Protein AF-A0A2A5LUT6-F1 (afdb_monomer_lite)

Sequence (107 aa):
MGLVLKLAILIYCIRHVMNTGRPGQTAAIYAGSFLVVGLVLAAINGFSALVGASLGLTLVYDLLTGFIFFWLIDRYHGNSFAFYIIIILGIVASIGIKFLIVFGLQS

Structure (mmCIF, N/CA/C/O backbone):
data_AF-A0A2A5LUT6-F1
#
_entry.id   AF-A0A2A5LUT6-F1
#
loop_
_atom_site.group_PDB
_atom_site.id
_atom_site.type_symbol
_atom_site.label_atom_id
_atom_site.label_alt_id
_atom_site.label_comp_id
_atom_site.label_asym_id
_atom_site.label_entity_id
_atom_site.label_seq_id
_atom_site.pdbx_PDB_ins_code
_atom_site.Cartn_x
_atom_site.Cartn_y
_atom_site.Cartn_z
_atom_site.occupancy
_atom_site.B_iso_or_equiv
_atom_site.auth_seq_id
_atom_site.auth_comp_id
_atom_site.auth_asym_id
_atom_site.auth_atom_id
_atom_site.pdbx_PDB_model_num
ATOM 1 N N . MET A 1 1 ? 5.659 16.246 -6.408 1.00 47.12 1 MET A N 1
ATOM 2 C CA . MET A 1 1 ? 4.299 15.848 -6.848 1.00 47.12 1 MET A CA 1
ATOM 3 C C . MET A 1 1 ? 3.804 14.523 -6.263 1.00 47.12 1 MET A C 1
ATOM 5 O O . MET A 1 1 ? 2.637 14.458 -5.908 1.00 47.12 1 MET A O 1
ATOM 9 N N . GLY A 1 2 ? 4.643 13.493 -6.082 1.00 59.84 2 GLY A N 1
ATOM 10 C CA . GLY A 1 2 ? 4.164 12.172 -5.635 1.00 59.84 2 GLY A CA 1
ATOM 11 C C . GLY A 1 2 ? 3.452 12.120 -4.272 1.00 59.84 2 GLY A C 1
ATOM 12 O O . GLY A 1 2 ? 2.505 11.364 -4.121 1.00 59.84 2 GLY A O 1
ATOM 13 N N . LEU A 1 3 ? 3.852 12.924 -3.280 1.00 64.25 3 LEU A N 1
ATOM 14 C CA . LEU A 1 3 ? 3.356 12.781 -1.898 1.00 64.25 3 LEU A CA 1
ATOM 15 C C . LEU A 1 3 ? 1.876 13.173 -1.731 1.00 64.25 3 LEU A C 1
ATOM 17 O O . LEU A 1 3 ? 1.145 12.506 -1.006 1.00 64.25 3 LEU A O 1
ATOM 21 N N . VAL A 1 4 ? 1.429 14.201 -2.460 1.00 75.25 4 VAL A N 1
ATOM 22 C CA . VAL A 1 4 ? 0.028 14.660 -2.455 1.00 75.25 4 VAL A CA 1
ATOM 23 C C . VAL A 1 4 ? -0.885 13.614 -3.095 1.00 75.25 4 VAL A C 1
ATOM 25 O O . VAL A 1 4 ? -1.921 13.280 -2.531 1.00 75.25 4 VAL A O 1
ATOM 28 N N . LEU A 1 5 ? -0.470 13.034 -4.228 1.00 78.69 5 LEU A N 1
ATOM 29 C CA . LEU A 1 5 ? -1.222 11.970 -4.895 1.00 78.69 5 LEU A CA 1
ATOM 30 C C . LEU A 1 5 ? -1.318 10.713 -4.017 1.00 78.69 5 LEU A C 1
ATOM 32 O O . LEU A 1 5 ? -2.397 10.143 -3.885 1.00 78.69 5 LEU A O 1
ATOM 36 N N . LYS A 1 6 ? -0.216 10.323 -3.354 1.00 74.62 6 LYS A N 1
ATOM 37 C CA . LYS A 1 6 ? -0.213 9.199 -2.402 1.00 74.62 6 LYS A CA 1
ATOM 38 C C . LYS A 1 6 ? -1.203 9.415 -1.257 1.00 74.62 6 LYS A C 1
ATOM 40 O O . LYS A 1 6 ? -1.951 8.501 -0.925 1.00 74.62 6 LYS A O 1
ATOM 45 N N . LEU A 1 7 ? -1.225 10.618 -0.681 1.00 78.25 7 LEU A N 1
ATOM 46 C CA . LEU A 1 7 ? -2.171 10.981 0.375 1.00 78.25 7 LEU A CA 1
ATOM 47 C C . LEU A 1 7 ? -3.618 10.961 -0.121 1.00 78.25 7 LEU A C 1
ATOM 49 O O . LEU A 1 7 ? -4.475 10.410 0.561 1.00 78.25 7 LEU A O 1
ATOM 53 N N . ALA A 1 8 ? -3.894 11.502 -1.308 1.00 83.81 8 ALA A N 1
ATOM 54 C CA . ALA A 1 8 ? -5.239 11.508 -1.879 1.00 83.81 8 ALA A CA 1
ATOM 55 C C . ALA A 1 8 ? -5.775 10.083 -2.104 1.00 83.81 8 ALA A C 1
ATOM 57 O O . ALA A 1 8 ? -6.898 9.781 -1.700 1.00 83.81 8 ALA A O 1
ATOM 58 N N . ILE A 1 9 ? -4.952 9.193 -2.675 1.00 85.69 9 ILE A N 1
ATOM 59 C CA . ILE A 1 9 ? -5.294 7.775 -2.871 1.00 85.69 9 ILE A CA 1
ATOM 60 C C . ILE A 1 9 ? -5.534 7.096 -1.520 1.00 85.69 9 ILE A C 1
ATOM 62 O O . ILE A 1 9 ? -6.522 6.383 -1.358 1.00 85.69 9 ILE A O 1
ATOM 66 N N . LEU A 1 10 ? -4.668 7.341 -0.534 1.00 84.19 10 LEU A N 1
ATOM 67 C CA . LEU A 1 10 ? -4.796 6.756 0.798 1.00 84.19 10 LEU A CA 1
ATOM 68 C C . LEU A 1 10 ? -6.091 7.200 1.494 1.00 84.19 10 LEU A C 1
ATOM 70 O O . LEU A 1 10 ? -6.840 6.353 1.970 1.00 84.19 10 LEU A O 1
ATOM 74 N N . ILE A 1 11 ? -6.389 8.503 1.512 1.00 85.62 11 ILE A N 1
ATOM 75 C CA . ILE A 1 11 ? -7.612 9.053 2.119 1.00 85.62 11 ILE A CA 1
ATOM 76 C C . ILE A 1 11 ? -8.854 8.484 1.429 1.00 85.62 11 ILE A C 1
ATOM 78 O O . ILE A 1 11 ? -9.806 8.083 2.101 1.00 85.62 11 ILE A O 1
ATOM 82 N N . TYR A 1 12 ? -8.837 8.406 0.096 1.00 89.44 12 TYR A N 1
ATOM 83 C CA . TYR A 1 12 ? -9.912 7.781 -0.668 1.00 89.44 12 TYR A CA 1
ATOM 84 C C . TYR A 1 12 ? -10.112 6.316 -0.261 1.00 89.44 12 TYR A C 1
ATOM 86 O O . TYR A 1 12 ? -11.238 5.915 0.022 1.00 89.44 12 TYR A O 1
ATOM 94 N N . CYS A 1 13 ? -9.033 5.535 -0.168 1.00 88.12 13 CYS A N 1
ATOM 95 C CA . CYS A 1 13 ? -9.091 4.123 0.204 1.00 88.12 13 CYS A CA 1
ATOM 96 C C . CYS A 1 13 ? -9.596 3.922 1.639 1.00 88.12 13 CYS A C 1
ATOM 98 O O . CYS A 1 13 ? -10.441 3.063 1.870 1.00 88.12 13 CYS A O 1
ATOM 100 N N . ILE A 1 14 ? -9.158 4.753 2.589 1.00 86.06 14 ILE A N 1
ATOM 101 C CA . ILE A 1 14 ? -9.658 4.725 3.972 1.00 86.06 14 ILE A CA 1
ATOM 102 C C . ILE A 1 14 ? -11.168 4.982 3.991 1.00 86.06 14 ILE A C 1
ATOM 104 O O . ILE A 1 14 ? -11.928 4.218 4.580 1.00 86.06 14 ILE A O 1
ATOM 108 N N . ARG A 1 15 ? -11.632 6.020 3.288 1.00 88.75 15 ARG A N 1
ATOM 109 C CA . ARG A 1 15 ? -13.067 6.315 3.199 1.00 88.75 15 ARG A CA 1
ATOM 110 C C . ARG A 1 15 ? -13.838 5.185 2.515 1.00 88.75 15 ARG A C 1
ATOM 112 O O . ARG A 1 15 ? -14.947 4.859 2.926 1.00 88.75 15 ARG A O 1
ATOM 119 N N . HIS A 1 16 ? -13.258 4.588 1.478 1.00 89.50 16 HIS A N 1
ATOM 120 C CA . HIS A 1 16 ? -13.869 3.488 0.746 1.00 89.50 16 HIS A CA 1
ATOM 121 C C . HIS A 1 16 ? -14.033 2.242 1.624 1.00 89.50 16 HIS A C 1
ATOM 123 O O . HIS A 1 16 ? -15.132 1.688 1.659 1.00 89.50 16 HIS A O 1
ATOM 129 N N . VAL A 1 17 ? -13.003 1.835 2.379 1.00 90.19 17 VAL A N 1
ATOM 130 C CA . VAL A 1 17 ? -13.110 0.675 3.278 1.00 90.19 17 VAL A CA 1
ATOM 131 C C . VAL A 1 17 ? -14.101 0.937 4.407 1.00 90.19 17 VAL A C 1
ATOM 133 O O . VAL A 1 17 ? -14.941 0.084 4.665 1.00 90.19 17 VAL A O 1
ATOM 136 N N . MET A 1 18 ? -14.104 2.140 4.991 1.00 86.56 18 MET A N 1
ATOM 137 C CA . MET A 1 18 ? -15.056 2.503 6.048 1.00 86.56 18 MET A CA 1
ATOM 138 C C . MET A 1 18 ? -16.516 2.469 5.576 1.00 86.56 18 MET A C 1
ATOM 140 O O . MET A 1 18 ? -17.404 2.153 6.359 1.00 86.56 18 MET A O 1
ATOM 144 N N . ASN A 1 19 ? -16.771 2.779 4.303 1.00 89.50 19 ASN A N 1
ATOM 145 C CA . ASN A 1 19 ? -18.126 2.788 3.750 1.00 89.50 19 ASN A CA 1
ATOM 146 C C . ASN A 1 19 ? -18.582 1.421 3.223 1.00 89.50 19 ASN A C 1
ATOM 148 O O . ASN A 1 19 ? -19.781 1.163 3.167 1.00 89.50 19 ASN A O 1
ATOM 152 N N . THR A 1 20 ? -17.657 0.577 2.761 1.00 88.81 20 THR A N 1
ATOM 153 C CA . THR A 1 20 ? -17.997 -0.678 2.065 1.00 88.81 20 THR A CA 1
ATOM 154 C C . THR A 1 20 ? -17.729 -1.933 2.884 1.00 88.81 20 THR A C 1
ATOM 156 O O . THR A 1 20 ? -18.297 -2.975 2.562 1.00 88.81 20 THR A O 1
ATOM 159 N N . GLY A 1 21 ? -16.865 -1.870 3.902 1.00 85.25 21 GLY A N 1
ATOM 160 C CA . GLY A 1 21 ? -16.438 -3.032 4.686 1.00 85.25 21 GLY A CA 1
ATOM 161 C C . GLY A 1 21 ? -15.670 -4.074 3.867 1.00 85.25 21 GLY A C 1
ATOM 162 O O . GLY A 1 21 ? -15.690 -5.263 4.176 1.00 85.25 21 GLY A O 1
ATOM 163 N N . ARG A 1 22 ? -15.062 -3.668 2.741 1.00 89.38 22 ARG A N 1
ATOM 164 C CA . ARG A 1 22 ? -14.390 -4.576 1.795 1.00 89.38 22 ARG A CA 1
ATOM 165 C C . ARG A 1 22 ? -12.893 -4.270 1.708 1.00 89.38 22 ARG A C 1
ATOM 167 O O . ARG A 1 22 ? -12.440 -3.661 0.730 1.00 89.38 22 ARG A O 1
ATOM 174 N N . PRO A 1 23 ? -12.089 -4.721 2.689 1.00 86.69 23 PRO A N 1
ATOM 175 C CA . PRO A 1 23 ? -10.655 -4.430 2.726 1.00 86.69 23 PRO A CA 1
ATOM 176 C C . PRO A 1 23 ? -9.904 -5.016 1.521 1.00 86.69 23 PRO A C 1
ATOM 178 O O . PRO A 1 23 ? -9.010 -4.366 0.988 1.00 86.69 23 PRO A O 1
ATOM 181 N N . GLY A 1 24 ? -10.325 -6.183 1.015 1.00 85.50 24 GLY A N 1
ATOM 182 C CA . GLY A 1 24 ? -9.753 -6.804 -0.188 1.00 85.50 24 GLY A CA 1
ATOM 183 C C . GLY A 1 24 ? -9.899 -5.959 -1.454 1.00 85.50 24 GLY A C 1
ATOM 184 O O . GLY A 1 24 ? -8.924 -5.733 -2.167 1.00 85.50 24 GLY A O 1
ATOM 185 N N . GLN A 1 25 ? -11.103 -5.440 -1.709 1.00 89.31 25 GLN A N 1
ATOM 186 C CA . GLN A 1 25 ? -11.351 -4.571 -2.866 1.00 89.31 25 GLN A CA 1
ATOM 187 C C . GLN A 1 25 ? -10.591 -3.250 -2.728 1.00 89.31 25 GLN A C 1
ATOM 189 O O . GLN A 1 25 ? -9.978 -2.785 -3.684 1.00 89.31 25 GLN A O 1
ATOM 194 N N . THR A 1 26 ? -10.556 -2.693 -1.517 1.00 90.69 26 THR A N 1
ATOM 195 C CA . THR A 1 26 ? -9.820 -1.458 -1.224 1.00 90.69 26 THR A CA 1
ATOM 196 C C . THR A 1 26 ? -8.316 -1.618 -1.465 1.00 90.69 26 THR A C 1
ATOM 198 O O . THR A 1 26 ? -7.698 -0.758 -2.087 1.00 90.69 26 THR A O 1
ATOM 201 N N . ALA A 1 27 ? -7.728 -2.736 -1.036 1.00 88.44 27 ALA A N 1
ATOM 202 C CA . ALA A 1 27 ? -6.316 -3.037 -1.258 1.00 88.44 27 ALA A CA 1
ATOM 203 C C . ALA A 1 27 ? -5.974 -3.169 -2.747 1.00 88.44 27 ALA A C 1
ATOM 205 O O . ALA A 1 27 ? -4.955 -2.643 -3.191 1.00 88.44 27 ALA A O 1
ATOM 206 N N . ALA A 1 28 ? -6.847 -3.807 -3.531 1.00 88.38 28 ALA A N 1
ATOM 207 C CA . ALA A 1 28 ? -6.682 -3.900 -4.979 1.00 88.38 28 ALA A CA 1
ATOM 208 C C . ALA A 1 28 ? -6.758 -2.526 -5.663 1.00 88.38 28 ALA A C 1
ATOM 210 O O . ALA A 1 28 ? -5.950 -2.239 -6.543 1.00 88.38 28 ALA A O 1
ATOM 211 N N . ILE A 1 29 ? -7.678 -1.654 -5.231 1.00 90.38 29 ILE A N 1
ATOM 212 C CA . ILE A 1 29 ? -7.770 -0.273 -5.731 1.00 90.38 29 ILE A CA 1
ATOM 213 C C . ILE A 1 29 ? -6.501 0.510 -5.380 1.00 90.38 29 ILE A C 1
ATOM 215 O O . ILE A 1 29 ? -5.949 1.206 -6.235 1.00 90.38 29 ILE A O 1
ATOM 219 N N . TYR A 1 30 ? -6.014 0.374 -4.146 1.00 88.50 30 TYR A N 1
ATOM 220 C CA . TYR A 1 30 ? -4.789 1.020 -3.682 1.00 88.50 30 TYR A CA 1
ATOM 221 C C . TYR A 1 30 ? -3.584 0.583 -4.523 1.00 88.50 30 TYR A C 1
ATOM 223 O O . TYR A 1 30 ? -2.975 1.413 -5.197 1.00 88.50 30 TYR A O 1
ATOM 231 N N . ALA A 1 31 ? -3.296 -0.719 -4.564 1.00 87.44 31 ALA A N 1
ATOM 232 C CA . ALA A 1 31 ? -2.163 -1.280 -5.296 1.00 87.44 31 ALA A CA 1
ATOM 233 C C . ALA A 1 31 ? -2.263 -1.018 -6.810 1.00 87.44 31 ALA A C 1
ATOM 235 O O . ALA A 1 31 ? -1.280 -0.648 -7.450 1.00 87.44 31 ALA A O 1
ATOM 236 N N . GLY A 1 32 ? -3.469 -1.111 -7.381 1.00 87.81 32 GLY A N 1
ATOM 237 C CA . GLY A 1 32 ? -3.729 -0.782 -8.782 1.00 87.81 32 GLY A CA 1
ATOM 238 C C . GLY A 1 32 ? -3.453 0.687 -9.111 1.00 87.81 32 GLY A C 1
ATOM 239 O O . GLY A 1 32 ? -2.846 0.982 -10.137 1.00 87.81 32 GLY A O 1
ATOM 240 N N . SER A 1 33 ? -3.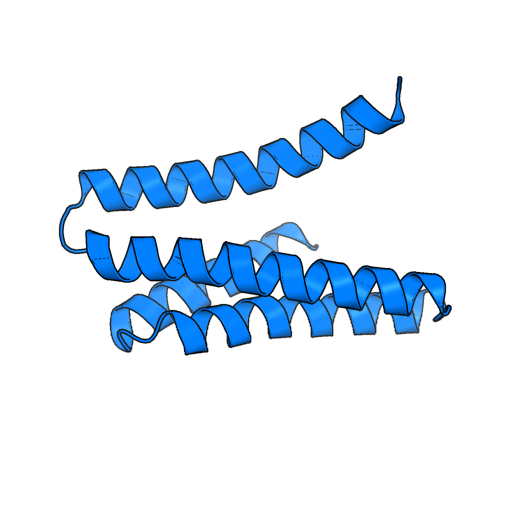812 1.614 -8.218 1.00 87.38 33 SER A N 1
ATOM 241 C CA . SER A 1 33 ? -3.511 3.041 -8.398 1.00 87.38 33 SER A CA 1
ATOM 242 C C . SER A 1 33 ? -2.001 3.299 -8.423 1.00 87.38 33 SER A C 1
ATOM 244 O O . SER A 1 33 ? -1.517 4.075 -9.249 1.00 87.38 33 SER A O 1
ATOM 246 N N . PHE A 1 34 ? -1.236 2.615 -7.566 1.00 85.38 34 PHE A N 1
ATOM 247 C CA . PHE A 1 34 ? 0.227 2.701 -7.556 1.00 85.38 34 PHE A CA 1
ATOM 248 C C . PHE A 1 34 ? 0.869 2.082 -8.793 1.00 85.38 34 PHE A C 1
ATOM 250 O O . PHE A 1 34 ? 1.782 2.683 -9.362 1.00 85.38 34 PHE A O 1
ATOM 257 N N . LEU A 1 35 ? 0.356 0.941 -9.253 1.00 87.62 35 LEU A N 1
ATOM 258 C CA . LEU A 1 35 ? 0.808 0.303 -10.485 1.00 87.62 35 LEU A CA 1
ATOM 259 C C . LEU A 1 35 ? 0.602 1.217 -11.696 1.00 87.62 35 LEU A C 1
ATOM 261 O O . LEU A 1 35 ? 1.524 1.380 -12.489 1.00 87.62 35 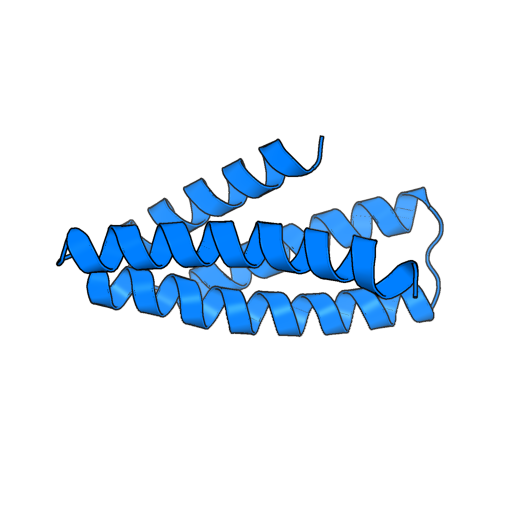LEU A O 1
ATOM 265 N N . VAL A 1 36 ? -0.572 1.846 -11.825 1.00 88.62 36 VAL A N 1
ATOM 266 C CA . VAL A 1 36 ? -0.859 2.785 -12.923 1.00 88.62 36 VAL A CA 1
ATOM 267 C C . VAL A 1 36 ? 0.122 3.955 -12.900 1.00 88.62 36 VAL A C 1
ATOM 269 O O . VAL A 1 36 ? 0.704 4.286 -13.931 1.00 88.62 36 VAL A O 1
ATOM 272 N N . VAL A 1 37 ? 0.370 4.546 -11.728 1.00 86.25 37 VAL A N 1
ATOM 273 C CA . VAL A 1 37 ? 1.365 5.620 -11.582 1.00 86.25 37 VAL A CA 1
ATOM 274 C C . VAL A 1 37 ? 2.761 5.130 -11.987 1.00 86.25 37 VAL A C 1
ATOM 276 O O . VAL A 1 37 ? 3.450 5.812 -12.744 1.00 86.25 37 VAL A O 1
ATOM 279 N N . GLY A 1 38 ? 3.163 3.938 -11.539 1.00 82.69 38 GLY A N 1
ATOM 280 C CA . GLY A 1 38 ? 4.443 3.322 -11.889 1.00 82.69 38 GLY A CA 1
ATOM 281 C C . GLY A 1 38 ? 4.597 3.044 -13.387 1.00 82.69 38 GLY A C 1
ATOM 282 O O . GLY A 1 38 ? 5.652 3.323 -13.951 1.00 82.69 38 GLY A O 1
ATOM 283 N N . LEU A 1 39 ? 3.537 2.579 -14.052 1.00 86.06 39 LEU A N 1
ATOM 284 C CA . LEU A 1 39 ? 3.509 2.348 -15.498 1.00 86.06 39 LEU A CA 1
ATOM 285 C C . LEU A 1 39 ? 3.620 3.649 -16.293 1.00 86.06 39 LEU A C 1
ATOM 287 O O . LEU A 1 39 ? 4.383 3.701 -17.253 1.00 86.06 39 LEU A O 1
ATOM 291 N N . VAL A 1 40 ? 2.917 4.710 -15.884 1.00 87.38 40 VAL A N 1
ATOM 292 C CA . VAL A 1 40 ? 3.029 6.033 -16.524 1.00 87.38 40 VAL A CA 1
ATOM 293 C C . VAL A 1 40 ? 4.460 6.561 -16.408 1.00 87.38 40 VAL A C 1
ATOM 295 O O . VAL A 1 40 ? 5.037 7.015 -17.393 1.00 87.38 40 VAL A O 1
ATOM 298 N N . LEU A 1 41 ? 5.072 6.446 -15.226 1.00 83.06 41 LEU A N 1
ATOM 299 C CA . LEU A 1 41 ? 6.473 6.816 -15.010 1.00 83.06 41 LEU A CA 1
ATOM 300 C C . LEU A 1 41 ? 7.442 5.970 -15.849 1.00 83.06 41 LEU A C 1
ATOM 302 O O . LEU A 1 41 ? 8.395 6.518 -16.402 1.00 83.06 41 LEU A O 1
ATOM 306 N N . ALA A 1 42 ? 7.206 4.665 -15.971 1.00 83.19 42 ALA A N 1
ATOM 307 C CA . ALA A 1 42 ? 8.023 3.780 -16.796 1.00 83.19 42 ALA A CA 1
ATOM 308 C C . ALA A 1 42 ? 7.882 4.087 -18.296 1.00 83.19 42 ALA A C 1
ATOM 310 O O . ALA A 1 42 ? 8.871 4.056 -19.022 1.00 83.19 42 ALA A O 1
ATOM 311 N N . ALA A 1 43 ? 6.682 4.443 -18.761 1.00 85.56 43 ALA A N 1
ATOM 312 C CA . ALA A 1 43 ? 6.447 4.843 -20.147 1.00 85.56 43 ALA A CA 1
ATOM 313 C C . ALA A 1 43 ? 7.194 6.138 -20.508 1.00 85.56 43 ALA A C 1
ATOM 315 O O . ALA A 1 43 ? 7.732 6.245 -21.606 1.00 85.56 43 ALA A O 1
ATOM 316 N N . ILE A 1 44 ? 7.273 7.094 -19.575 1.00 86.81 44 ILE A N 1
ATOM 317 C CA . ILE A 1 44 ? 7.998 8.360 -19.770 1.00 86.81 44 ILE A CA 1
ATOM 318 C C . ILE A 1 44 ? 9.520 8.144 -19.785 1.00 86.81 44 ILE A C 1
ATOM 320 O O . ILE A 1 44 ? 10.215 8.757 -20.588 1.00 86.81 44 ILE A O 1
ATOM 324 N N . ASN A 1 45 ? 10.045 7.286 -18.903 1.00 81.25 45 ASN A N 1
ATOM 325 C CA . ASN A 1 45 ? 11.493 7.108 -18.714 1.00 81.25 45 ASN A CA 1
ATOM 326 C C . ASN A 1 45 ? 12.108 5.962 -19.539 1.00 81.25 45 ASN A C 1
ATOM 328 O O . ASN A 1 45 ? 13.318 5.753 -19.484 1.00 81.25 45 ASN A O 1
ATOM 332 N N . GLY A 1 46 ? 11.293 5.230 -20.300 1.00 77.88 46 GLY A N 1
ATOM 333 C CA . GLY A 1 46 ? 11.710 4.054 -21.055 1.00 77.88 46 GLY A CA 1
ATOM 334 C C . GLY A 1 46 ? 11.459 2.759 -20.283 1.00 77.88 46 GLY A C 1
ATOM 335 O O . GLY A 1 46 ? 11.918 2.565 -19.156 1.00 77.88 46 GLY A O 1
ATOM 336 N N . PHE A 1 47 ? 10.718 1.847 -20.912 1.00 81.69 47 PHE A N 1
ATOM 337 C CA . PHE A 1 47 ? 10.363 0.567 -20.314 1.00 81.69 47 PHE A CA 1
ATOM 338 C C . PHE A 1 47 ? 11.487 -0.455 -20.522 1.00 81.69 47 PHE A C 1
ATOM 340 O O . PHE A 1 47 ? 11.951 -0.661 -21.642 1.00 81.69 47 PHE A O 1
ATOM 347 N N . SER A 1 48 ? 11.898 -1.134 -19.452 1.00 82.62 48 SER A N 1
ATOM 348 C CA . SER A 1 48 ? 12.828 -2.266 -19.515 1.00 82.62 48 SER A CA 1
ATOM 349 C C . SER A 1 48 ? 12.241 -3.479 -18.800 1.00 82.62 48 SER A C 1
ATOM 351 O O . SER A 1 48 ? 11.383 -3.342 -17.926 1.00 82.62 48 SER A O 1
ATOM 353 N N . ALA A 1 49 ? 12.724 -4.680 -19.134 1.00 80.56 49 ALA A N 1
ATOM 354 C CA . ALA A 1 49 ? 12.299 -5.910 -18.461 1.00 80.56 49 ALA A CA 1
ATOM 355 C C . ALA A 1 49 ? 12.526 -5.848 -16.936 1.00 80.56 49 ALA A C 1
ATOM 357 O O . ALA A 1 49 ? 11.701 -6.332 -16.163 1.00 80.56 49 ALA A O 1
ATOM 358 N N . LEU A 1 50 ? 13.601 -5.179 -16.504 1.00 79.75 50 LEU A N 1
ATOM 359 C CA . LEU A 1 50 ? 13.918 -4.967 -15.092 1.00 79.75 50 LEU A CA 1
ATOM 360 C C . LEU A 1 50 ? 12.905 -4.032 -14.407 1.00 79.75 50 LEU A C 1
ATOM 362 O O . LEU A 1 50 ? 12.491 -4.293 -13.280 1.00 79.75 50 LEU A O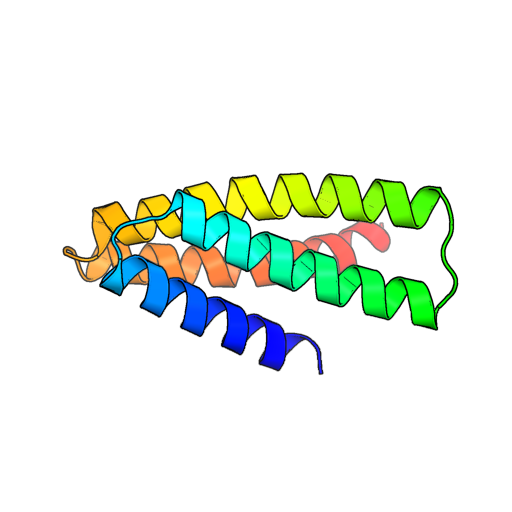 1
ATOM 366 N N . VAL A 1 51 ? 12.469 -2.972 -15.099 1.00 80.38 51 VAL A N 1
ATOM 367 C CA . VAL A 1 51 ? 11.427 -2.050 -14.612 1.00 80.38 51 VAL A CA 1
ATOM 368 C C . VAL A 1 51 ? 10.068 -2.751 -14.542 1.00 80.38 51 VAL A C 1
ATOM 370 O O . VAL A 1 51 ? 9.334 -2.575 -13.577 1.00 80.38 51 VAL A O 1
ATOM 373 N N . GLY A 1 52 ? 9.739 -3.605 -15.514 1.00 78.06 52 GLY A N 1
ATOM 374 C CA . GLY A 1 52 ? 8.524 -4.423 -15.460 1.00 78.06 52 GLY A CA 1
ATOM 375 C C . GLY A 1 52 ? 8.510 -5.387 -14.268 1.00 78.06 52 GLY A C 1
ATOM 376 O O . GLY A 1 52 ? 7.517 -5.466 -13.544 1.00 78.06 52 GLY A O 1
ATOM 377 N N . ALA A 1 53 ? 9.627 -6.078 -14.017 1.00 79.56 53 ALA A N 1
ATOM 378 C CA . ALA A 1 53 ? 9.762 -6.994 -12.885 1.00 79.56 53 ALA A CA 1
ATOM 379 C C . ALA A 1 53 ? 9.669 -6.272 -11.529 1.00 79.56 53 ALA A C 1
ATOM 381 O O . ALA A 1 53 ? 8.996 -6.756 -10.615 1.00 79.56 53 ALA A O 1
ATOM 382 N N . SER A 1 54 ? 10.289 -5.093 -11.401 1.00 77.50 54 SER A N 1
ATOM 383 C CA . SER A 1 54 ? 10.219 -4.304 -10.168 1.00 77.50 54 SER A CA 1
ATOM 384 C C . SER A 1 54 ? 8.808 -3.770 -9.903 1.00 77.50 54 SER A C 1
ATOM 386 O O . SER A 1 54 ? 8.355 -3.808 -8.758 1.00 77.50 54 SER A O 1
ATOM 388 N N . LEU A 1 55 ? 8.069 -3.364 -10.942 1.00 81.88 55 LEU A N 1
ATOM 389 C CA . LEU A 1 55 ? 6.662 -2.963 -10.832 1.00 81.88 55 LEU A CA 1
ATOM 390 C C . LEU A 1 55 ? 5.766 -4.126 -10.386 1.00 81.88 55 LEU A C 1
ATOM 392 O O . LEU A 1 55 ? 4.906 -3.932 -9.530 1.00 81.88 55 LEU A O 1
ATOM 396 N N . GLY A 1 56 ? 5.992 -5.335 -10.908 1.00 81.12 56 GLY A N 1
ATOM 397 C CA . GLY A 1 56 ? 5.261 -6.536 -10.492 1.00 81.12 56 GLY A CA 1
ATOM 398 C C . GLY A 1 56 ? 5.495 -6.901 -9.023 1.00 81.12 56 GLY A C 1
ATOM 399 O O . GLY A 1 56 ? 4.540 -7.149 -8.289 1.00 81.12 56 GLY A O 1
ATOM 400 N N . LEU A 1 57 ? 6.750 -6.873 -8.562 1.00 81.19 57 LEU A N 1
ATOM 401 C CA . LEU A 1 57 ? 7.075 -7.105 -7.148 1.00 81.19 57 LEU A CA 1
ATOM 402 C C . LEU A 1 57 ? 6.487 -6.023 -6.237 1.00 81.19 57 LEU A C 1
ATOM 404 O O . LEU A 1 57 ? 5.920 -6.339 -5.192 1.00 81.19 57 LEU A O 1
ATOM 408 N N . THR A 1 58 ? 6.572 -4.760 -6.659 1.00 80.62 58 THR A N 1
ATOM 409 C CA . THR A 1 58 ? 5.994 -3.628 -5.922 1.00 80.62 58 THR A CA 1
ATOM 410 C C . THR A 1 58 ? 4.478 -3.761 -5.818 1.00 80.62 58 THR A C 1
ATOM 412 O O . THR A 1 58 ? 3.926 -3.557 -4.746 1.00 80.62 58 THR A O 1
ATOM 415 N N . LEU A 1 59 ? 3.803 -4.200 -6.884 1.00 84.31 59 LEU A N 1
ATOM 416 C CA . LEU A 1 59 ? 2.363 -4.454 -6.874 1.00 84.31 59 LEU A CA 1
ATOM 417 C C . LEU A 1 59 ? 1.971 -5.510 -5.837 1.00 84.31 59 LEU A C 1
ATOM 419 O O . LEU A 1 59 ? 1.028 -5.295 -5.081 1.00 84.31 59 LEU A O 1
ATOM 423 N N . VAL A 1 60 ? 2.669 -6.649 -5.798 1.00 86.62 60 VAL A N 1
ATOM 424 C CA . VAL A 1 60 ? 2.372 -7.715 -4.825 1.00 86.62 60 VAL A CA 1
ATOM 425 C C . VAL A 1 60 ? 2.602 -7.215 -3.400 1.00 86.62 60 VAL A C 1
ATOM 427 O O . VAL A 1 60 ? 1.781 -7.462 -2.516 1.00 86.62 60 VAL A O 1
ATOM 430 N N . TYR A 1 61 ? 3.688 -6.473 -3.186 1.00 82.12 61 TYR A N 1
ATOM 431 C CA . TYR A 1 61 ? 3.988 -5.856 -1.901 1.00 82.12 61 TYR A CA 1
ATOM 432 C C . TYR A 1 61 ? 2.901 -4.858 -1.471 1.00 82.12 61 TYR A C 1
ATOM 434 O O . TYR A 1 61 ? 2.379 -4.966 -0.359 1.00 82.12 61 TYR A O 1
ATOM 442 N N . ASP A 1 62 ? 2.509 -3.935 -2.351 1.00 81.62 62 ASP A N 1
ATOM 443 C CA . ASP A 1 62 ? 1.475 -2.925 -2.096 1.00 81.62 62 ASP A CA 1
ATOM 444 C C . ASP A 1 62 ? 0.099 -3.566 -1.870 1.00 81.62 62 ASP A C 1
ATOM 446 O O . ASP A 1 62 ? -0.686 -3.094 -1.047 1.00 81.62 62 ASP A O 1
ATOM 450 N N . LEU A 1 63 ? -0.194 -4.675 -2.558 1.00 86.50 63 LEU A N 1
ATOM 451 C CA . LEU A 1 63 ? -1.432 -5.428 -2.385 1.00 86.50 63 LEU A CA 1
ATOM 452 C C . LEU A 1 63 ? -1.496 -6.084 -1.002 1.00 86.50 63 LEU A C 1
ATOM 454 O O . LEU A 1 63 ? -2.507 -5.959 -0.316 1.00 86.50 63 LEU A O 1
ATOM 458 N N . LEU A 1 64 ? -0.425 -6.760 -0.574 1.00 86.81 64 LEU A N 1
ATOM 459 C CA . LEU A 1 64 ? -0.371 -7.437 0.726 1.00 86.81 64 LEU A CA 1
ATOM 460 C C . LEU A 1 64 ? -0.367 -6.440 1.886 1.00 86.81 64 LEU A C 1
ATOM 462 O O . LEU A 1 64 ? -1.140 -6.581 2.834 1.00 86.81 64 LEU A O 1
ATOM 466 N N . THR A 1 65 ? 0.481 -5.415 1.806 1.00 83.75 65 THR A N 1
ATOM 467 C CA . THR A 1 65 ? 0.565 -4.379 2.843 1.00 83.75 65 THR A CA 1
ATOM 468 C C . THR A 1 65 ? -0.719 -3.561 2.915 1.00 83.75 65 THR A C 1
ATOM 470 O O . THR A 1 65 ? -1.250 -3.366 4.009 1.00 83.75 65 THR A O 1
ATOM 473 N N . GLY A 1 66 ? -1.278 -3.169 1.766 1.00 84.06 66 GLY A N 1
ATOM 474 C CA . GLY A 1 66 ? -2.579 -2.515 1.679 1.00 84.06 66 GLY A CA 1
ATOM 475 C C . GLY A 1 66 ? -3.694 -3.383 2.257 1.00 84.06 66 GLY A C 1
ATOM 476 O O . GLY A 1 66 ? -4.506 -2.892 3.035 1.00 84.06 66 GLY A O 1
ATOM 477 N N . PHE A 1 67 ? -3.708 -4.685 1.958 1.00 87.62 67 PHE A N 1
ATOM 478 C CA . PHE A 1 67 ? -4.701 -5.612 2.503 1.00 87.62 67 PHE A CA 1
ATOM 479 C C . PHE A 1 67 ? -4.660 -5.667 4.025 1.00 87.62 67 PHE A C 1
ATOM 481 O O . PHE A 1 67 ? -5.690 -5.465 4.662 1.00 87.62 67 PHE A O 1
ATOM 488 N N . ILE A 1 68 ? -3.478 -5.875 4.607 1.00 87.56 68 ILE A N 1
ATOM 489 C CA . ILE A 1 68 ? -3.301 -5.911 6.064 1.00 87.56 68 ILE A CA 1
ATOM 490 C C . ILE A 1 68 ? -3.731 -4.578 6.685 1.00 87.56 68 ILE A C 1
ATOM 492 O O . ILE A 1 68 ? -4.457 -4.561 7.677 1.00 87.56 68 ILE A O 1
ATOM 496 N N . PHE A 1 69 ? -3.332 -3.459 6.077 1.00 86.56 69 PHE A N 1
ATOM 497 C CA . PHE A 1 69 ? -3.645 -2.122 6.568 1.00 86.56 69 PHE A CA 1
ATOM 498 C C . PHE A 1 69 ? -5.149 -1.827 6.555 1.00 86.56 69 PHE A C 1
ATOM 500 O O . PHE A 1 69 ? -5.715 -1.431 7.574 1.00 86.56 69 PHE A O 1
ATOM 507 N N . PHE A 1 70 ? -5.827 -2.056 5.430 1.00 88.81 70 PHE A N 1
ATOM 508 C CA . PHE A 1 70 ? -7.264 -1.810 5.328 1.00 88.81 70 PHE A CA 1
ATOM 509 C C . PHE A 1 70 ? -8.083 -2.825 6.121 1.00 88.81 70 PHE A C 1
ATOM 511 O O . PHE A 1 70 ? -9.131 -2.461 6.640 1.00 88.81 70 PHE A O 1
ATOM 518 N N . TRP A 1 71 ? -7.605 -4.062 6.271 1.00 88.81 71 TRP A N 1
ATOM 519 C CA . TRP A 1 71 ? -8.227 -5.055 7.148 1.00 88.81 71 TRP A CA 1
ATOM 520 C C . TRP A 1 71 ? -8.158 -4.636 8.621 1.00 88.81 71 TRP A C 1
ATOM 522 O O . TRP A 1 71 ? -9.154 -4.721 9.337 1.00 88.81 71 TRP A O 1
ATOM 532 N N . LEU A 1 72 ? -7.012 -4.110 9.066 1.00 86.88 72 LEU A N 1
ATOM 533 C CA . LEU A 1 72 ? -6.864 -3.531 10.402 1.00 86.88 72 LEU A CA 1
ATOM 534 C C . LEU A 1 72 ? -7.812 -2.339 10.596 1.00 86.88 72 LEU A C 1
ATOM 536 O O . LEU A 1 72 ? -8.501 -2.265 11.611 1.00 86.88 72 LEU A O 1
ATOM 540 N N . ILE A 1 73 ? -7.903 -1.433 9.620 1.00 85.50 73 ILE A N 1
ATOM 541 C CA . ILE A 1 73 ? -8.840 -0.302 9.682 1.00 85.50 73 ILE A CA 1
ATOM 542 C C . ILE A 1 73 ? -10.285 -0.793 9.783 1.00 85.50 73 ILE A C 1
ATOM 544 O O . ILE A 1 73 ? -11.020 -0.350 10.661 1.00 85.50 73 ILE A O 1
ATOM 548 N N . ASP A 1 74 ? -10.679 -1.733 8.928 1.00 86.69 74 ASP A N 1
ATOM 549 C CA . ASP A 1 74 ? -12.024 -2.301 8.921 1.00 86.69 74 ASP A CA 1
ATOM 550 C C . ASP A 1 74 ? -12.374 -2.968 10.259 1.00 86.69 74 ASP A C 1
ATOM 552 O O . ASP A 1 74 ? -13.473 -2.791 10.775 1.00 86.69 74 ASP A O 1
ATOM 556 N N . ARG A 1 75 ? -11.427 -3.663 10.898 1.00 86.75 75 ARG A N 1
ATOM 557 C CA . ARG A 1 75 ? -11.688 -4.354 12.167 1.00 86.75 75 ARG A CA 1
ATOM 558 C C . ARG A 1 75 ? -11.699 -3.431 13.385 1.00 86.75 75 ARG A C 1
ATOM 560 O O . ARG A 1 75 ? -12.423 -3.704 14.342 1.00 86.75 75 ARG A O 1
ATOM 567 N N . TYR A 1 76 ? -10.897 -2.368 13.366 1.00 86.19 76 TYR A N 1
ATOM 568 C CA . TYR A 1 76 ? -10.651 -1.515 14.530 1.00 86.19 76 TYR A CA 1
ATOM 569 C C . TYR A 1 76 ? -11.241 -0.101 14.419 1.00 86.19 76 TYR A C 1
ATOM 571 O O . TYR A 1 76 ? -11.054 0.689 15.343 1.00 86.19 76 TYR A O 1
ATOM 579 N N . HIS A 1 77 ? -12.002 0.229 13.367 1.00 77.94 77 HIS A N 1
ATOM 580 C CA . HIS A 1 77 ? -12.625 1.556 13.218 1.00 77.94 77 HIS A CA 1
ATOM 581 C C . HIS A 1 77 ? -13.576 1.937 14.369 1.00 77.94 77 HIS A C 1
ATOM 583 O O . HIS A 1 77 ? -13.772 3.120 14.626 1.00 77.94 77 HIS A O 1
ATOM 589 N N . GLY A 1 78 ? -14.149 0.957 15.080 1.00 80.88 78 GLY A N 1
ATOM 590 C CA . GLY A 1 78 ? -14.999 1.189 16.255 1.00 80.88 78 GLY A CA 1
ATOM 591 C C . GLY A 1 78 ? -14.237 1.553 17.538 1.00 80.88 78 GLY A C 1
ATOM 592 O O . GLY A 1 78 ? -14.852 1.975 18.512 1.00 80.88 78 GLY A O 1
ATOM 593 N N . ASN A 1 79 ? -12.908 1.403 17.558 1.00 85.81 79 ASN A N 1
ATOM 594 C CA . ASN A 1 79 ? -12.053 1.799 18.672 1.00 85.81 79 ASN A CA 1
ATOM 595 C C . ASN A 1 79 ? -11.131 2.939 18.225 1.00 85.81 79 ASN A C 1
ATOM 597 O O . ASN A 1 79 ? -10.116 2.709 17.565 1.00 85.81 79 ASN A O 1
ATOM 601 N N . SER A 1 80 ? -11.462 4.166 18.636 1.00 79.75 80 SER A N 1
ATOM 602 C CA . SER A 1 80 ? -10.742 5.383 18.246 1.00 79.75 80 SER A CA 1
ATOM 603 C C . SER A 1 80 ? -9.233 5.290 18.491 1.00 79.75 80 SER A C 1
ATOM 605 O O . SER A 1 80 ? -8.450 5.721 17.650 1.00 79.75 80 SER A O 1
ATOM 607 N N . PHE A 1 81 ? -8.798 4.678 19.598 1.00 78.88 81 PHE A N 1
ATOM 608 C CA . PHE A 1 81 ? -7.375 4.554 19.928 1.00 78.88 81 PHE A CA 1
ATOM 609 C C . PHE A 1 81 ? -6.630 3.633 18.953 1.00 78.88 81 PHE A C 1
ATOM 611 O O . PHE A 1 81 ? -5.586 4.004 18.414 1.00 78.88 81 PHE A O 1
ATOM 618 N N . ALA A 1 82 ? -7.193 2.455 18.671 1.00 78.62 82 ALA A N 1
ATOM 619 C CA . ALA A 1 82 ? -6.612 1.507 17.725 1.00 78.62 82 ALA A CA 1
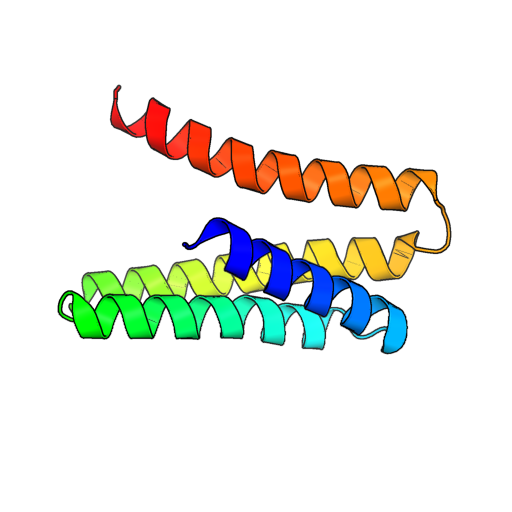ATOM 620 C C . ALA A 1 82 ? -6.594 2.078 16.297 1.00 78.62 82 ALA A C 1
ATOM 622 O O . ALA A 1 82 ? -5.587 1.952 15.601 1.00 78.62 82 ALA A O 1
ATOM 623 N N . PHE A 1 83 ? -7.659 2.778 15.891 1.00 79.44 83 PHE A N 1
ATOM 624 C CA . PHE A 1 83 ? -7.738 3.451 14.595 1.00 79.44 83 PHE A CA 1
ATOM 625 C C . PHE A 1 83 ? -6.607 4.475 14.401 1.00 79.44 83 PHE A C 1
ATOM 627 O O . PHE A 1 83 ? -5.892 4.416 13.399 1.00 79.44 83 PHE A O 1
ATOM 634 N N . TYR A 1 84 ? -6.379 5.369 15.373 1.00 79.06 84 TYR A N 1
ATOM 635 C CA . TYR A 1 84 ? -5.296 6.354 15.278 1.00 79.06 84 TYR A CA 1
ATOM 636 C C . TYR A 1 84 ? -3.908 5.706 15.254 1.00 79.06 84 TYR A C 1
ATOM 638 O O . TYR A 1 84 ? -3.057 6.135 14.475 1.00 79.06 84 TYR A O 1
ATOM 646 N N . ILE A 1 85 ? -3.682 4.651 16.044 1.00 85.12 85 ILE A N 1
ATOM 647 C CA . ILE A 1 85 ? -2.408 3.917 16.037 1.00 85.12 85 ILE A CA 1
ATOM 648 C C . ILE A 1 85 ? -2.135 3.299 14.667 1.00 85.12 85 ILE A C 1
ATOM 650 O O . ILE A 1 85 ? -1.026 3.439 14.154 1.00 85.12 85 ILE A O 1
ATOM 654 N N . ILE A 1 86 ? -3.130 2.654 14.053 1.00 83.31 86 ILE A N 1
ATOM 655 C CA . ILE A 1 86 ? -2.980 2.036 12.729 1.00 83.31 86 ILE A CA 1
ATOM 656 C C . ILE A 1 86 ? -2.617 3.102 11.691 1.00 83.31 86 ILE A C 1
ATOM 658 O O . ILE A 1 86 ? -1.653 2.926 10.950 1.00 83.31 86 ILE A O 1
ATOM 662 N N . ILE A 1 87 ? -3.318 4.241 11.686 1.00 79.50 87 ILE A N 1
ATOM 663 C CA . ILE A 1 87 ? -3.030 5.364 10.781 1.00 79.50 87 ILE A CA 1
ATOM 664 C C . ILE A 1 87 ? -1.594 5.881 10.980 1.00 79.50 87 ILE A C 1
ATOM 666 O O . ILE A 1 87 ? -0.858 6.033 10.003 1.00 79.50 87 ILE A O 1
ATOM 670 N N . ILE A 1 88 ? -1.172 6.116 12.229 1.00 81.62 88 ILE A N 1
ATOM 671 C CA . ILE A 1 88 ? 0.180 6.598 12.550 1.00 81.62 88 ILE A CA 1
ATOM 672 C C . ILE A 1 88 ? 1.234 5.585 12.095 1.00 81.62 88 ILE A C 1
ATOM 674 O O . ILE A 1 88 ? 2.195 5.974 11.435 1.00 81.62 88 ILE A O 1
ATOM 678 N N . LEU A 1 89 ? 1.043 4.293 12.369 1.00 80.50 89 LEU A N 1
ATOM 679 C CA . LEU A 1 89 ? 1.956 3.235 11.929 1.00 80.50 89 LEU A CA 1
ATOM 680 C C . LEU A 1 89 ? 2.062 3.165 10.403 1.00 80.50 89 LEU A C 1
ATOM 682 O O . LEU A 1 89 ? 3.167 3.031 9.885 1.00 80.50 89 LEU A O 1
ATOM 686 N N . GLY A 1 90 ? 0.954 3.317 9.671 1.00 73.62 90 GLY A N 1
ATOM 687 C CA . GLY A 1 90 ? 0.973 3.355 8.205 1.00 73.62 90 GLY A CA 1
ATOM 688 C C . GLY A 1 90 ? 1.769 4.539 7.647 1.00 73.62 90 GLY A C 1
ATOM 689 O O . GLY A 1 90 ? 2.541 4.389 6.694 1.00 73.62 90 GLY A O 1
ATOM 690 N N . ILE A 1 91 ? 1.638 5.714 8.270 1.00 73.88 91 ILE A N 1
ATOM 691 C CA . ILE A 1 91 ? 2.406 6.912 7.905 1.00 73.88 91 ILE A CA 1
ATOM 692 C C . ILE A 1 91 ? 3.891 6.723 8.245 1.00 73.88 91 ILE A C 1
ATOM 694 O O . ILE A 1 91 ? 4.750 6.984 7.402 1.00 73.88 91 ILE A O 1
ATOM 698 N N . VAL A 1 92 ? 4.202 6.226 9.445 1.00 74.12 92 VAL A N 1
ATOM 699 C CA . VAL A 1 92 ? 5.579 5.975 9.896 1.00 74.12 92 VAL A CA 1
ATOM 700 C C . VAL A 1 92 ? 6.256 4.918 9.032 1.00 74.12 92 VAL A C 1
ATOM 702 O O . VAL A 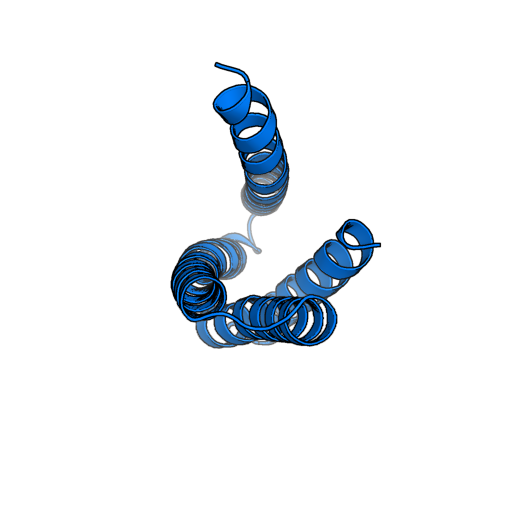1 92 ? 7.385 5.141 8.620 1.00 74.12 92 VAL A O 1
ATOM 705 N N . ALA A 1 93 ? 5.584 3.822 8.674 1.00 70.19 93 ALA A N 1
ATOM 706 C CA . ALA A 1 93 ? 6.124 2.820 7.755 1.00 70.19 93 ALA A CA 1
ATOM 707 C C . ALA A 1 93 ? 6.418 3.426 6.372 1.00 70.19 93 ALA A C 1
ATOM 709 O O . ALA A 1 93 ? 7.489 3.208 5.806 1.00 70.19 93 ALA A O 1
ATOM 710 N N . SER A 1 94 ? 5.517 4.273 5.863 1.00 64.62 94 SER A N 1
ATOM 711 C CA . SER A 1 94 ? 5.702 4.967 4.581 1.00 64.62 94 SER A CA 1
ATOM 712 C C . SER A 1 94 ? 6.891 5.940 4.585 1.00 64.62 94 SER A C 1
ATOM 714 O O . SER A 1 94 ? 7.572 6.093 3.568 1.00 64.62 94 SER A O 1
ATOM 716 N N . ILE A 1 95 ? 7.153 6.609 5.713 1.00 66.50 95 ILE A N 1
ATOM 717 C CA . ILE A 1 95 ? 8.302 7.514 5.889 1.00 66.50 95 ILE A CA 1
ATOM 718 C C . ILE A 1 95 ? 9.586 6.718 6.164 1.00 66.50 95 ILE A C 1
ATOM 720 O O . ILE A 1 95 ? 10.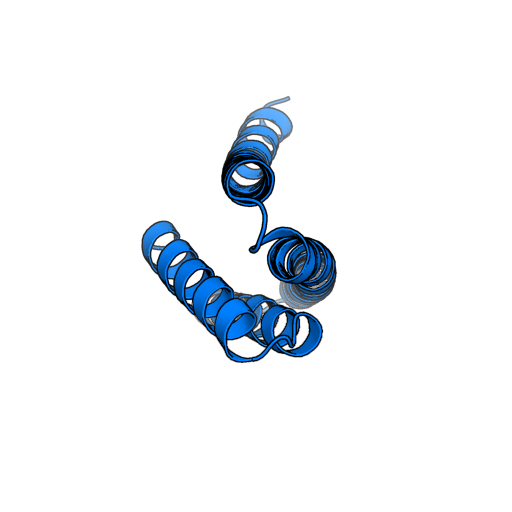632 7.021 5.593 1.00 66.50 95 ILE A O 1
ATOM 724 N N . GLY A 1 96 ? 9.497 5.676 6.988 1.00 60.53 96 GLY A N 1
ATOM 725 C CA . GLY A 1 96 ? 10.600 4.814 7.400 1.00 60.53 96 GLY A CA 1
ATOM 726 C C . GLY A 1 96 ? 11.221 4.069 6.228 1.00 60.53 96 GLY A C 1
ATOM 727 O O . GLY A 1 96 ? 12.436 4.081 6.094 1.00 60.53 96 GLY A O 1
ATOM 728 N N . ILE A 1 97 ? 10.413 3.531 5.308 1.00 60.16 97 ILE A N 1
ATOM 729 C CA . ILE A 1 97 ? 10.912 2.896 4.075 1.00 60.16 97 ILE A CA 1
ATOM 730 C C . ILE A 1 97 ? 11.694 3.901 3.219 1.00 60.16 97 ILE A C 1
ATOM 732 O O . ILE A 1 97 ? 12.759 3.581 2.700 1.00 60.16 97 ILE A O 1
ATOM 736 N N . LYS A 1 98 ? 11.220 5.149 3.115 1.00 55.12 98 LYS A N 1
ATOM 737 C CA . LYS A 1 98 ? 11.958 6.221 2.430 1.00 55.12 98 LYS A CA 1
ATOM 738 C C . LYS A 1 98 ? 13.301 6.511 3.099 1.00 55.12 98 LYS A C 1
ATOM 740 O O . LYS A 1 98 ? 14.287 6.711 2.400 1.00 55.12 98 LYS A O 1
ATOM 745 N N . PHE A 1 99 ? 13.335 6.534 4.428 1.00 57.28 99 PHE A N 1
ATOM 746 C CA . PHE A 1 99 ? 14.551 6.793 5.195 1.00 57.28 99 PHE A CA 1
ATOM 747 C C . PHE A 1 99 ? 15.563 5.649 5.051 1.00 57.28 99 PHE A C 1
ATOM 749 O O . PHE A 1 99 ? 16.743 5.897 4.838 1.00 57.28 99 PHE A O 1
ATOM 756 N N . LEU A 1 100 ? 15.087 4.402 5.080 1.00 54.97 100 LEU A N 1
ATOM 757 C CA . LEU A 1 100 ? 15.901 3.192 4.956 1.00 54.97 100 LEU A CA 1
ATOM 758 C C . LEU A 1 100 ? 16.470 3.023 3.541 1.00 54.97 100 LEU A C 1
ATOM 760 O O . LEU A 1 100 ? 17.617 2.623 3.394 1.00 54.97 100 LEU A O 1
ATOM 764 N N . ILE A 1 101 ? 15.717 3.400 2.503 1.00 55.66 101 ILE A N 1
ATOM 765 C CA . ILE A 1 101 ? 16.216 3.425 1.120 1.00 55.66 101 ILE A CA 1
ATOM 766 C C . ILE A 1 101 ? 17.271 4.524 0.931 1.00 55.66 101 ILE A C 1
ATOM 768 O O . ILE A 1 101 ? 18.250 4.303 0.231 1.00 55.66 101 ILE A O 1
ATOM 772 N N . VAL A 1 102 ? 17.105 5.698 1.552 1.00 52.84 102 VAL A N 1
ATOM 773 C CA . VAL A 1 102 ? 18.074 6.803 1.430 1.00 52.84 102 VAL A CA 1
ATOM 774 C C . VAL A 1 102 ? 19.358 6.527 2.218 1.00 52.84 102 VAL A C 1
ATOM 776 O O . VAL A 1 102 ? 20.441 6.756 1.690 1.00 52.84 102 VAL A O 1
ATOM 779 N N . PHE A 1 103 ? 19.261 6.005 3.444 1.00 52.25 103 PHE A N 1
ATOM 780 C CA . PHE A 1 103 ? 20.435 5.695 4.271 1.00 52.25 103 PHE A CA 1
ATOM 781 C C . PHE A 1 103 ? 21.097 4.357 3.923 1.00 52.25 103 PHE A C 1
ATOM 783 O O . PHE A 1 103 ? 22.313 4.247 4.024 1.00 52.25 103 PHE A O 1
ATOM 790 N N . GLY A 1 104 ? 20.335 3.354 3.482 1.00 47.66 104 GLY A N 1
ATOM 791 C CA . GLY A 1 104 ? 20.863 2.039 3.107 1.00 47.66 104 GLY A CA 1
ATOM 792 C C . GLY A 1 104 ? 21.552 1.993 1.739 1.00 47.66 104 GLY A C 1
ATOM 793 O O . GLY A 1 104 ? 22.284 1.049 1.480 1.00 47.66 104 GLY A O 1
ATOM 794 N N . LEU A 1 105 ? 21.348 2.991 0.867 1.00 44.72 105 LEU A N 1
ATOM 795 C CA . LEU A 1 105 ? 22.112 3.138 -0.385 1.00 44.72 105 LEU A CA 1
ATOM 796 C C . LEU A 1 105 ? 23.412 3.947 -0.217 1.00 44.72 105 LEU A C 1
ATOM 798 O O . LEU A 1 105 ? 24.177 4.051 -1.174 1.00 44.72 105 LEU A O 1
ATOM 802 N N . GLN A 1 106 ? 23.635 4.568 0.947 1.00 43.28 106 GLN A N 1
ATOM 803 C CA . GLN A 1 106 ? 24.839 5.359 1.242 1.00 43.28 106 GLN A CA 1
ATOM 804 C C . GLN A 1 106 ? 25.887 4.608 2.083 1.00 43.28 106 GLN A C 1
ATOM 806 O O . GLN A 1 106 ? 26.939 5.181 2.365 1.00 43.28 106 GLN A O 1
ATOM 811 N N . SER A 1 107 ? 25.625 3.354 2.467 1.00 41.69 107 SER A N 1
ATOM 812 C CA . SER A 1 107 ? 26.591 2.443 3.103 1.00 41.69 107 SER A CA 1
ATOM 813 C C . SER A 1 107 ? 27.065 1.382 2.123 1.00 41.69 107 SER A C 1
ATOM 815 O O . SER A 1 107 ? 28.283 1.120 2.086 1.00 41.69 107 SER A O 1
#

pLDDT: mean 79.18, std 11.83, range [41.69, 90.69]

Radius of gyration: 15.05 Å; chains: 1; bounding box: 45×24×41 Å

Secondary structure (DSSP, 8-state):
-HHHHHHHHHHHHHHHHHHH--HHHHHHHHHHHHHHHHHHHHHHH---HHHHHHHHHHHHHHHHHHHHHHHHHHHHTTSHHHHHHHHHHHHHHHHHHHHHHHHHT--

Foldseek 3Di:
DPPVVLVVLVVVLLVVCQVPVCQLVSLLSNLVVVLVVLVVVCVVVDPDPVSVVVSVVSSVVSSVVSSVLSNQCSVCVVPPVSNVVSVVVVVCVVVVVVVCVVVVVVD